Protein AF-A0A1J3F4A0-F1 (afdb_monomer_lite)

Foldseek 3Di:
DDPPPPPPPDDDPVLVVQQVVLVVVVQCCLQPPDPDNDDQPDDDPVQWDQDPVRRTDGHDRPPVVVVVPPPPDDDDDPDDDDDDD

Sequence (85 aa):
GRPGSLSCKQLTWPVRLKILRGIAKGLAYIHEFSPKRYVHGHINSSNILLGPNLEPKISGFGLGRIVDMSPSSSEIRSDRISPMA

Secondary structure (DSSP, 8-state):
--TT-----PPPHHHHHHHHHHHHHHHHIIIIISSS--------GGGEEE-TT--EEE--TTHHHHGGGS---------------

Structure (mmCIF, N/CA/C/O backbone):
data_AF-A0A1J3F4A0-F1
#
_entry.id   AF-A0A1J3F4A0-F1
#
loop_
_atom_site.group_PDB
_atom_site.id
_atom_site.type_symbol
_atom_site.label_atom_id
_atom_site.label_alt_id
_atom_site.label_comp_id
_atom_site.label_asym_id
_atom_site.label_entity_id
_atom_site.label_seq_id
_atom_site.pdbx_PDB_ins_code
_atom_site.Cartn_x
_atom_site.Cartn_y
_atom_site.Cartn_z
_atom_site.occupancy
_atom_site.B_iso_or_equiv
_atom_site.auth_seq_id
_atom_site.auth_comp_id
_atom_site.auth_asym_id
_atom_site.auth_atom_id
_atom_site.pdbx_PDB_model_num
ATOM 1 N N . GLY A 1 1 ? -36.541 5.072 10.196 1.00 41.50 1 GLY A N 1
ATOM 2 C CA . GLY A 1 1 ? -35.229 4.999 9.516 1.00 41.50 1 GLY A CA 1
ATOM 3 C C . GLY A 1 1 ? -35.198 3.764 8.637 1.00 41.50 1 GLY A C 1
ATOM 4 O O . GLY A 1 1 ? -35.767 2.762 9.044 1.00 41.50 1 GLY A O 1
ATOM 5 N N . ARG A 1 2 ? -34.621 3.835 7.430 1.00 46.56 2 ARG A N 1
ATOM 6 C CA . ARG A 1 2 ? -34.582 2.699 6.487 1.00 46.56 2 ARG A CA 1
ATOM 7 C C . ARG A 1 2 ? -33.573 1.623 6.936 1.00 46.56 2 ARG A C 1
ATOM 9 O O . ARG A 1 2 ? -32.459 1.995 7.312 1.00 46.56 2 ARG A O 1
ATOM 16 N N . PRO A 1 3 ? -33.914 0.324 6.862 1.00 45.06 3 PRO A N 1
ATOM 17 C CA . PRO A 1 3 ? -32.970 -0.760 7.105 1.00 45.06 3 PRO A CA 1
ATOM 18 C C . PRO A 1 3 ? -32.041 -0.881 5.889 1.00 45.06 3 PRO A C 1
ATOM 20 O O . PRO A 1 3 ? -32.506 -1.046 4.766 1.00 45.06 3 PRO A O 1
ATOM 23 N N . GLY A 1 4 ? -30.735 -0.715 6.103 1.00 55.03 4 GLY A N 1
ATOM 24 C CA . GLY A 1 4 ? -29.726 -0.729 5.033 1.00 55.03 4 GLY A CA 1
ATOM 25 C C . GLY A 1 4 ? -28.642 0.343 5.148 1.00 55.03 4 GLY A C 1
ATOM 26 O O . GLY A 1 4 ? -27.714 0.351 4.345 1.00 55.03 4 GLY A O 1
ATOM 27 N N . SER A 1 5 ? -28.709 1.233 6.144 1.00 54.56 5 SER A N 1
ATOM 28 C CA . SER A 1 5 ? -27.595 2.141 6.436 1.00 54.56 5 SER A CA 1
ATOM 29 C C . SER A 1 5 ? -26.427 1.343 7.020 1.00 54.56 5 SER A C 1
ATOM 31 O O . SER A 1 5 ? -26.329 1.151 8.232 1.00 54.56 5 SER A O 1
ATOM 33 N N . LEU A 1 6 ? -25.552 0.833 6.151 1.00 56.28 6 LEU A N 1
ATOM 34 C CA . LEU A 1 6 ? -24.219 0.407 6.551 1.00 56.28 6 LEU A CA 1
ATOM 35 C C . LEU A 1 6 ? -23.527 1.655 7.095 1.00 56.28 6 LEU A C 1
ATOM 37 O O . LEU A 1 6 ? -23.121 2.530 6.333 1.00 56.28 6 LEU A O 1
ATOM 41 N N . SER A 1 7 ? -23.447 1.778 8.419 1.00 59.34 7 SER A N 1
ATOM 42 C CA . SER A 1 7 ? -22.684 2.846 9.050 1.00 59.34 7 SER A CA 1
ATOM 43 C C . SER A 1 7 ? -21.242 2.729 8.558 1.00 59.34 7 SER A C 1
ATOM 45 O O . SER A 1 7 ? -20.505 1.838 8.992 1.00 59.34 7 SER A O 1
ATOM 47 N N . CYS A 1 8 ? -20.845 3.586 7.619 1.00 60.78 8 CYS A N 1
ATOM 48 C CA . CYS A 1 8 ? -19.471 3.672 7.157 1.00 60.78 8 CYS A CA 1
ATOM 49 C C . CYS A 1 8 ? -18.626 4.091 8.359 1.00 60.78 8 CYS A C 1
ATOM 51 O O . CYS A 1 8 ? -18.560 5.274 8.694 1.00 60.78 8 CYS A O 1
ATOM 53 N N . LYS A 1 9 ? -18.016 3.122 9.053 1.00 73.38 9 LYS A N 1
ATOM 54 C CA . LYS A 1 9 ? -17.054 3.403 10.116 1.00 73.38 9 LYS A CA 1
ATOM 55 C C . LYS A 1 9 ? -15.918 4.183 9.474 1.00 73.38 9 LYS A C 1
ATOM 57 O O . LYS A 1 9 ? -15.129 3.627 8.711 1.00 73.38 9 LYS A O 1
ATOM 62 N N . GLN A 1 10 ? -15.869 5.485 9.733 1.00 83.62 10 GLN A N 1
ATOM 63 C CA . GLN A 1 10 ? -14.784 6.303 9.229 1.00 83.62 10 GLN A CA 1
ATOM 64 C C . GLN A 1 10 ? -13.466 5.807 9.819 1.00 83.62 10 GLN A C 1
ATOM 66 O O . GLN A 1 10 ? -13.327 5.649 11.032 1.00 83.62 10 GLN A O 1
ATOM 71 N N . LEU A 1 11 ? -12.485 5.579 8.948 1.00 90.88 11 LEU A N 1
ATOM 72 C CA . LEU A 1 11 ? -11.131 5.262 9.376 1.00 90.88 11 LEU A CA 1
ATOM 73 C C . LEU A 1 11 ? -10.549 6.473 10.105 1.00 90.88 11 LEU A C 1
ATOM 75 O O . LEU A 1 11 ? -10.556 7.587 9.565 1.00 90.88 11 LEU A O 1
ATOM 79 N N . THR A 1 12 ? -10.015 6.246 11.303 1.00 94.38 12 THR A N 1
ATOM 80 C CA . THR A 1 12 ? -9.286 7.271 12.051 1.00 94.38 12 THR A CA 1
ATOM 81 C C . THR A 1 12 ? -8.021 7.676 11.292 1.00 94.38 12 THR A C 1
ATOM 83 O O . THR A 1 12 ? -7.473 6.905 10.498 1.00 94.38 12 THR A O 1
ATOM 86 N N . TRP A 1 13 ? -7.529 8.892 11.525 1.00 95.38 13 TRP A N 1
ATOM 87 C CA . TRP A 1 13 ? -6.323 9.383 10.855 1.00 95.38 13 TRP A CA 1
ATOM 88 C C . TRP A 1 13 ? -5.090 8.468 11.027 1.00 95.38 13 TRP A C 1
ATOM 90 O O . TRP A 1 13 ? -4.458 8.140 10.020 1.00 95.38 13 TRP A O 1
ATOM 100 N N . PRO A 1 14 ? -4.784 7.938 12.231 1.00 96.44 14 PRO A N 1
ATOM 101 C CA . PRO A 1 14 ? -3.670 7.002 12.401 1.00 96.44 14 PRO A CA 1
ATOM 102 C C . PRO A 1 14 ? -3.802 5.730 11.552 1.00 96.44 14 PRO A C 1
ATOM 104 O O . PRO A 1 14 ? -2.819 5.230 11.003 1.00 96.44 14 PRO A O 1
ATOM 107 N N . VAL A 1 15 ? -5.025 5.219 11.393 1.00 95.75 15 VAL A N 1
ATOM 108 C CA . VAL A 1 15 ? -5.303 4.047 10.554 1.00 95.75 15 VAL A CA 1
ATOM 109 C C . VAL A 1 15 ? -5.081 4.368 9.076 1.00 95.75 15 VAL A C 1
ATOM 111 O O . VAL A 1 15 ? -4.458 3.579 8.367 1.00 95.75 15 VAL A O 1
ATOM 114 N N . ARG A 1 16 ? -5.507 5.549 8.615 1.00 95.75 16 ARG A N 1
ATOM 115 C CA . ARG A 1 16 ? -5.244 6.012 7.241 1.00 95.75 16 ARG A CA 1
ATOM 116 C C . ARG A 1 16 ? -3.744 6.110 6.959 1.00 95.75 16 ARG A C 1
ATOM 118 O O . ARG A 1 16 ? -3.300 5.652 5.912 1.00 95.75 16 ARG A O 1
ATOM 125 N N . LEU A 1 17 ? -2.954 6.621 7.905 1.00 97.56 17 LEU A N 1
ATOM 126 C CA . LEU A 1 17 ? -1.492 6.669 7.783 1.00 97.56 17 LEU A CA 1
ATOM 127 C C . LEU A 1 17 ? -0.860 5.270 7.732 1.00 97.56 17 LEU A C 1
ATOM 129 O O . LEU A 1 17 ? 0.042 5.032 6.926 1.00 97.56 17 LEU A O 1
ATOM 133 N N . LYS A 1 18 ? -1.347 4.319 8.545 1.00 96.81 18 LYS A N 1
ATOM 134 C CA . LYS A 1 18 ? -0.914 2.910 8.483 1.00 96.81 18 LYS A CA 1
ATOM 135 C C . LYS A 1 18 ? -1.155 2.323 7.088 1.00 96.81 18 LYS A C 1
ATOM 137 O O . LYS A 1 18 ? -0.255 1.682 6.542 1.00 96.81 18 LYS A O 1
ATOM 142 N N . ILE A 1 19 ? -2.333 2.574 6.518 1.00 97.19 19 ILE A N 1
ATOM 143 C CA . ILE A 1 19 ? -2.718 2.134 5.172 1.00 97.19 19 ILE A CA 1
ATOM 144 C C . ILE A 1 19 ? -1.819 2.789 4.114 1.00 97.19 19 ILE A C 1
ATOM 146 O O . ILE A 1 19 ? -1.181 2.082 3.341 1.00 97.19 19 ILE A O 1
ATOM 150 N N . LEU A 1 20 ? -1.674 4.117 4.117 1.00 97.31 20 LEU A N 1
ATOM 151 C CA . LEU A 1 20 ? -0.827 4.838 3.155 1.00 97.31 20 LEU A CA 1
ATOM 152 C C . LEU A 1 20 ? 0.620 4.336 3.165 1.00 97.31 20 LEU A C 1
ATOM 154 O O . LEU A 1 20 ? 1.200 4.078 2.111 1.00 97.31 20 LEU A O 1
ATOM 158 N N . ARG A 1 21 ? 1.187 4.114 4.355 1.00 98.12 21 ARG A N 1
ATOM 159 C CA . ARG A 1 21 ? 2.540 3.569 4.496 1.00 98.12 21 ARG A CA 1
ATOM 160 C C . ARG A 1 21 ? 2.661 2.162 3.913 1.00 98.12 21 ARG A C 1
ATOM 162 O O . ARG A 1 21 ? 3.681 1.840 3.313 1.00 98.12 21 ARG A O 1
ATOM 169 N N . GLY A 1 22 ? 1.652 1.313 4.101 1.00 97.69 22 GLY A N 1
ATOM 170 C CA . GLY A 1 22 ? 1.643 -0.026 3.511 1.00 97.69 22 GLY A CA 1
ATOM 171 C C . GLY A 1 22 ? 1.540 0.008 1.983 1.00 97.69 22 GLY A C 1
ATOM 172 O O . GLY A 1 22 ? 2.268 -0.725 1.321 1.00 97.69 22 GLY A O 1
ATOM 173 N N . ILE A 1 23 ? 0.726 0.912 1.423 1.00 97.12 23 ILE A N 1
ATOM 174 C CA . ILE A 1 23 ? 0.634 1.125 -0.032 1.00 97.12 23 ILE A CA 1
ATOM 175 C C . ILE A 1 23 ? 1.988 1.576 -0.593 1.00 97.12 23 ILE A C 1
ATOM 177 O O . ILE A 1 23 ? 2.471 0.985 -1.553 1.00 97.12 23 ILE A O 1
ATOM 181 N N . ALA A 1 24 ? 2.637 2.565 0.030 1.00 97.12 24 ALA A N 1
ATOM 182 C CA . ALA A 1 24 ? 3.946 3.053 -0.408 1.00 97.12 24 ALA A CA 1
ATOM 183 C C . ALA A 1 24 ? 5.009 1.940 -0.412 1.00 97.12 24 ALA A C 1
ATOM 185 O O . ALA A 1 24 ? 5.758 1.805 -1.375 1.00 97.12 24 ALA A O 1
ATOM 186 N N . LYS A 1 25 ? 5.025 1.089 0.625 1.00 97.38 25 LYS A N 1
ATOM 187 C CA . LYS A 1 25 ? 5.905 -0.091 0.681 1.00 97.38 25 LYS A CA 1
ATOM 188 C C . LYS A 1 25 ? 5.610 -1.089 -0.437 1.00 97.38 25 LYS A C 1
ATOM 190 O O . LYS A 1 25 ? 6.539 -1.594 -1.057 1.00 97.38 25 LYS A O 1
ATOM 195 N N . GLY A 1 26 ? 4.333 -1.364 -0.697 1.00 95.31 26 GLY A N 1
ATOM 196 C CA . GLY A 1 26 ? 3.925 -2.240 -1.792 1.00 95.31 26 GLY A CA 1
ATOM 197 C C . GLY A 1 26 ? 4.363 -1.698 -3.154 1.00 95.31 26 GLY A C 1
ATOM 198 O O . GLY A 1 26 ? 4.909 -2.446 -3.956 1.00 95.31 26 GLY A O 1
ATOM 199 N N . LEU A 1 27 ? 4.197 -0.395 -3.395 1.00 94.31 27 LEU A N 1
ATOM 200 C CA . LEU A 1 27 ? 4.634 0.258 -4.633 1.00 94.31 27 LEU A CA 1
ATOM 201 C C . LEU A 1 27 ? 6.151 0.216 -4.811 1.00 94.31 27 LEU A C 1
ATOM 203 O O . LEU A 1 27 ? 6.619 -0.179 -5.877 1.00 94.31 27 LEU A O 1
ATOM 207 N N . ALA A 1 28 ? 6.910 0.547 -3.765 1.00 95.75 28 ALA A N 1
ATOM 208 C CA . ALA A 1 28 ? 8.366 0.434 -3.787 1.00 95.75 28 ALA A CA 1
ATOM 209 C C . ALA A 1 28 ? 8.799 -1.004 -4.108 1.00 95.75 28 ALA A C 1
ATOM 211 O O . ALA A 1 28 ? 9.655 -1.220 -4.963 1.00 95.75 28 ALA A O 1
ATOM 212 N N . TYR A 1 29 ? 8.148 -2.001 -3.495 1.00 95.44 29 TYR A N 1
ATOM 213 C CA . TYR A 1 29 ? 8.412 -3.404 -3.800 1.00 95.44 29 TYR A CA 1
ATOM 214 C C . TYR A 1 29 ? 8.212 -3.718 -5.283 1.00 95.44 29 TYR A C 1
ATOM 216 O O . TYR A 1 29 ? 9.092 -4.283 -5.921 1.00 95.44 29 TYR A O 1
ATOM 224 N N . ILE A 1 30 ? 7.081 -3.315 -5.857 1.00 92.25 30 ILE A N 1
ATOM 225 C CA . ILE A 1 30 ? 6.754 -3.594 -7.259 1.00 92.25 30 ILE A CA 1
ATOM 226 C C . ILE A 1 30 ? 7.761 -2.926 -8.212 1.00 92.25 30 ILE A C 1
ATOM 228 O O . ILE A 1 30 ? 8.171 -3.548 -9.194 1.00 92.25 30 ILE A O 1
ATOM 232 N N . HIS A 1 31 ? 8.185 -1.696 -7.917 1.00 90.50 31 HIS A N 1
ATOM 233 C CA . HIS A 1 31 ? 9.081 -0.927 -8.783 1.00 90.50 31 HIS A CA 1
ATOM 234 C C . HIS A 1 31 ? 10.548 -1.367 -8.688 1.00 90.50 31 HIS A C 1
ATOM 236 O O . HIS A 1 31 ? 11.232 -1.437 -9.709 1.00 90.50 31 HIS A O 1
ATOM 242 N N . GLU A 1 32 ? 11.035 -1.663 -7.482 1.00 92.12 32 GLU A N 1
ATOM 243 C CA . GLU A 1 32 ? 12.476 -1.774 -7.220 1.00 92.12 32 GLU A CA 1
ATOM 244 C C . GLU A 1 32 ? 12.910 -3.162 -6.745 1.00 92.12 32 GLU A C 1
ATOM 246 O O . GLU A 1 32 ? 13.991 -3.616 -7.117 1.00 92.12 32 GLU A O 1
ATOM 251 N N . PHE A 1 33 ? 12.076 -3.852 -5.960 1.00 91.19 33 PHE A N 1
ATOM 252 C CA . PHE A 1 33 ? 12.479 -5.067 -5.235 1.00 91.19 33 PHE A CA 1
ATOM 253 C C . PHE A 1 33 ? 11.853 -6.363 -5.762 1.00 91.19 33 PHE A C 1
ATOM 255 O O . PHE A 1 33 ? 12.256 -7.454 -5.359 1.00 91.19 33 PHE A O 1
ATOM 262 N N . SER A 1 34 ? 10.853 -6.277 -6.637 1.00 88.56 34 SER A N 1
ATOM 263 C CA . SER A 1 34 ? 10.205 -7.454 -7.206 1.00 88.56 34 SER A CA 1
ATOM 264 C C . SER A 1 34 ? 11.099 -8.112 -8.273 1.00 88.56 34 SER A C 1
ATOM 266 O O . SER A 1 34 ? 11.845 -7.413 -8.963 1.00 88.56 34 SER A O 1
ATOM 268 N N . PRO A 1 35 ? 11.027 -9.448 -8.469 1.00 88.25 35 PRO A N 1
ATOM 269 C CA . PRO A 1 35 ? 11.882 -10.159 -9.434 1.00 88.25 35 PRO A CA 1
ATOM 270 C C . PRO A 1 35 ? 11.775 -9.646 -10.876 1.00 88.25 35 PRO A C 1
ATOM 272 O O . PRO A 1 35 ? 12.677 -9.836 -11.687 1.00 88.25 35 PRO A O 1
ATOM 275 N N . LYS A 1 36 ? 10.650 -9.009 -11.207 1.00 84.88 36 LYS A N 1
ATOM 276 C CA . LYS A 1 36 ? 10.408 -8.322 -12.472 1.00 84.88 36 LYS A CA 1
ATOM 277 C C . LYS A 1 36 ? 9.883 -6.939 -12.135 1.00 84.88 36 LYS A C 1
ATOM 279 O O . LYS A 1 36 ? 8.800 -6.847 -11.580 1.00 84.88 36 LYS A O 1
ATOM 284 N N . ARG A 1 37 ? 10.608 -5.881 -12.498 1.00 84.62 37 ARG A N 1
ATOM 285 C CA . ARG A 1 37 ? 10.144 -4.505 -12.277 1.00 84.62 37 ARG A CA 1
ATOM 286 C C . ARG A 1 37 ? 8.847 -4.277 -13.047 1.00 84.62 37 ARG A C 1
ATOM 288 O O . ARG A 1 37 ? 8.832 -4.361 -14.276 1.00 84.62 37 ARG A O 1
ATOM 295 N N . TYR A 1 38 ? 7.766 -4.004 -12.328 1.00 83.06 38 TYR A N 1
ATOM 296 C CA . TYR A 1 38 ? 6.470 -3.706 -12.927 1.00 83.06 38 TYR A CA 1
ATOM 297 C C . TYR A 1 38 ? 6.103 -2.249 -12.685 1.00 83.06 38 TYR A C 1
ATOM 299 O O . TYR A 1 38 ? 6.437 -1.672 -11.657 1.00 83.06 38 TYR A O 1
ATOM 307 N N . VAL A 1 39 ? 5.351 -1.674 -13.616 1.00 86.12 39 VAL A N 1
ATOM 308 C CA . VAL A 1 39 ? 4.631 -0.416 -13.409 1.00 86.12 39 VAL A CA 1
ATOM 309 C C . VAL A 1 39 ? 3.162 -0.779 -13.242 1.00 86.12 39 VAL A C 1
ATOM 311 O O . VAL A 1 39 ? 2.595 -1.443 -14.109 1.00 86.12 39 VAL A O 1
ATOM 314 N N . HIS A 1 40 ? 2.542 -0.386 -12.127 1.00 89.00 40 HIS A N 1
ATOM 315 C CA . HIS A 1 40 ? 1.139 -0.734 -11.878 1.00 89.00 40 HIS A CA 1
ATOM 316 C C . HIS A 1 40 ? 0.174 0.002 -12.822 1.00 89.00 40 HIS A C 1
ATOM 318 O O . HIS A 1 40 ? -0.824 -0.571 -13.250 1.00 89.00 40 HIS A O 1
ATOM 324 N N . GLY A 1 41 ? 0.428 1.284 -13.108 1.00 86.81 41 GLY A N 1
ATOM 325 C CA . GLY A 1 41 ? -0.314 2.085 -14.097 1.00 86.81 41 GLY A CA 1
ATOM 326 C C . GLY A 1 41 ? -1.763 2.459 -13.747 1.00 86.81 41 GLY A C 1
ATOM 327 O O . GLY A 1 41 ? -2.388 3.194 -14.498 1.00 86.81 41 GLY A O 1
ATOM 328 N N . HIS A 1 42 ? -2.312 1.984 -12.624 1.00 86.12 42 HIS A N 1
ATOM 329 C CA . HIS A 1 42 ? -3.726 2.193 -12.282 1.00 86.12 42 HIS A CA 1
ATOM 330 C C . HIS A 1 42 ? -3.976 2.127 -10.768 1.00 86.12 42 HIS A C 1
ATOM 332 O O . HIS A 1 42 ? -4.704 1.269 -10.263 1.00 86.12 42 HIS A O 1
ATOM 338 N N . ILE A 1 43 ? -3.310 3.007 -10.020 1.00 90.62 43 ILE A N 1
ATOM 339 C CA . ILE A 1 43 ? -3.464 3.094 -8.564 1.00 90.62 43 ILE A CA 1
ATOM 340 C 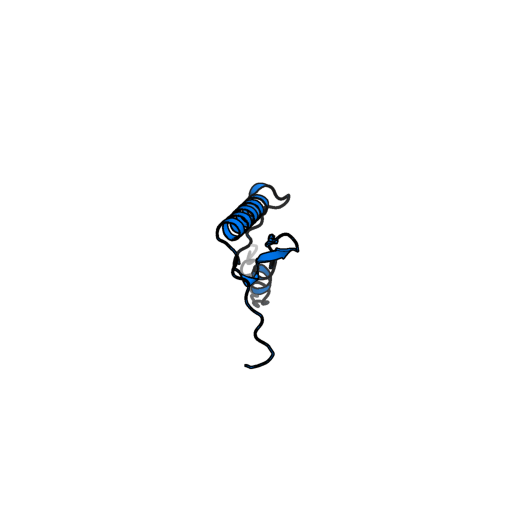C . ILE A 1 43 ? -4.644 4.006 -8.230 1.00 90.62 43 ILE A C 1
ATOM 342 O O . ILE A 1 43 ? -4.607 5.204 -8.489 1.00 90.62 43 ILE A O 1
ATOM 346 N N . ASN A 1 44 ? -5.686 3.427 -7.636 1.00 91.44 44 ASN A N 1
ATOM 347 C CA . ASN A 1 44 ? -6.855 4.132 -7.113 1.00 91.44 44 ASN A CA 1
ATOM 348 C C . ASN A 1 44 ? -7.427 3.376 -5.900 1.00 91.44 44 ASN A C 1
ATOM 350 O O . ASN A 1 44 ? -6.987 2.268 -5.592 1.00 91.44 44 ASN A O 1
ATOM 354 N N . SER A 1 45 ? -8.404 3.964 -5.207 1.00 91.94 45 SER A N 1
ATOM 355 C CA . SER A 1 45 ? -8.992 3.382 -3.992 1.00 91.94 45 SER A CA 1
ATOM 356 C C . SER A 1 45 ? -9.685 2.036 -4.220 1.00 91.94 45 SER A C 1
ATOM 358 O O . SER A 1 45 ? -9.610 1.179 -3.346 1.00 91.94 45 SER A O 1
ATOM 360 N N . SER A 1 46 ? -10.308 1.817 -5.381 1.00 91.94 46 SER A N 1
ATOM 361 C CA . SER A 1 46 ? -10.949 0.541 -5.739 1.00 91.94 46 SER A CA 1
ATOM 362 C C . SER A 1 46 ? -9.943 -0.602 -5.896 1.00 91.94 46 SER A C 1
ATOM 364 O O . SER A 1 46 ? -10.290 -1.75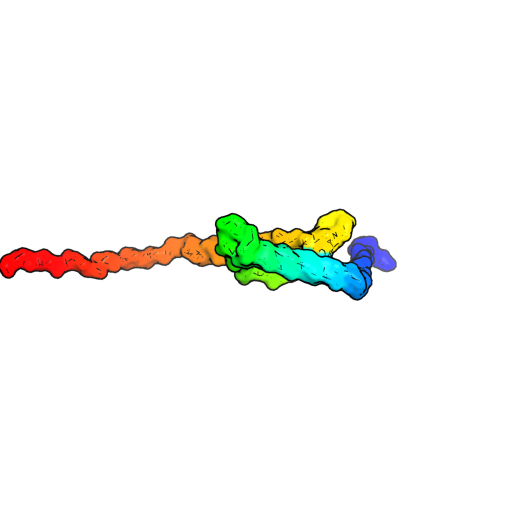9 -5.681 1.00 91.94 46 SER A O 1
ATOM 366 N N . ASN A 1 47 ? -8.693 -0.270 -6.222 1.00 94.38 47 ASN A N 1
ATOM 367 C CA . ASN A 1 47 ? -7.596 -1.216 -6.391 1.00 94.38 47 ASN A CA 1
ATOM 368 C C . ASN A 1 47 ? -6.782 -1.447 -5.104 1.00 94.38 47 ASN A C 1
ATOM 370 O O . ASN A 1 47 ? -5.827 -2.229 -5.116 1.00 94.38 47 ASN A O 1
ATOM 374 N N . ILE A 1 48 ? -7.153 -0.820 -3.983 1.00 95.50 48 ILE A N 1
ATOM 375 C CA . ILE A 1 48 ? -6.555 -1.082 -2.671 1.00 95.50 48 IL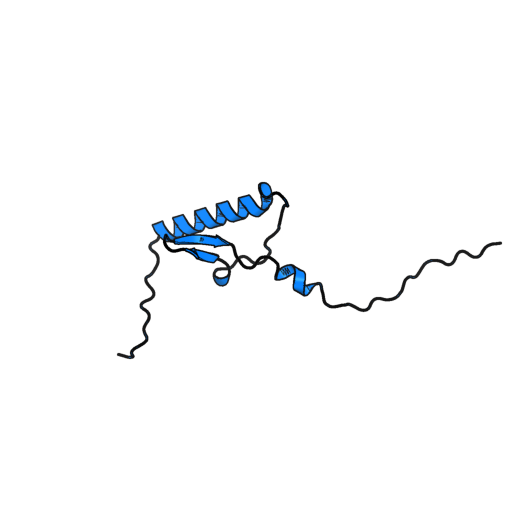E A CA 1
ATOM 376 C C . ILE A 1 48 ? -7.528 -1.904 -1.830 1.00 95.50 48 ILE A C 1
ATOM 378 O O . ILE A 1 48 ? -8.519 -1.394 -1.312 1.00 95.50 48 ILE A O 1
ATOM 382 N N . LEU A 1 49 ? -7.206 -3.180 -1.644 1.00 95.62 49 LEU A N 1
ATOM 383 C CA . LEU A 1 49 ? -7.974 -4.069 -0.782 1.00 95.62 49 LEU A CA 1
ATOM 384 C C . LEU A 1 49 ? -7.482 -3.934 0.660 1.00 95.62 49 LEU A C 1
ATOM 386 O O . LEU A 1 49 ? -6.278 -3.845 0.905 1.00 95.62 49 LEU A O 1
ATOM 390 N N . LEU A 1 50 ? -8.406 -3.944 1.619 1.00 95.06 50 LEU A N 1
AT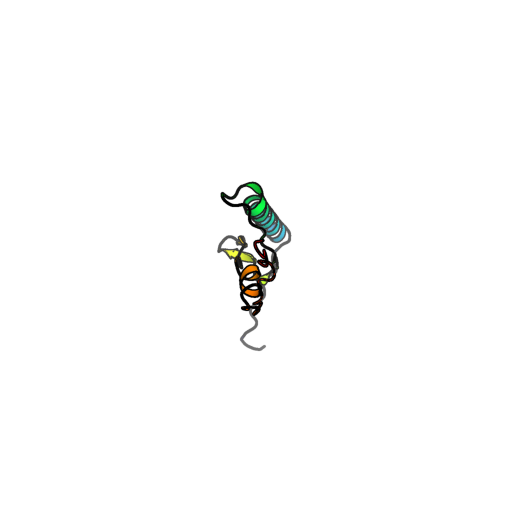OM 391 C CA . LEU A 1 50 ? -8.082 -3.960 3.044 1.00 95.06 50 LEU A CA 1
ATOM 392 C C . LEU A 1 50 ? -8.376 -5.345 3.611 1.00 95.06 50 LEU A C 1
ATOM 394 O O . LEU A 1 50 ? -9.499 -5.837 3.508 1.00 95.06 50 LEU A O 1
ATOM 398 N N . GLY A 1 51 ? -7.359 -5.973 4.196 1.00 93.06 51 GLY A N 1
ATOM 399 C CA . GLY A 1 51 ? -7.532 -7.225 4.923 1.00 93.06 51 GLY A CA 1
ATOM 400 C C . GLY A 1 51 ? -8.106 -7.029 6.337 1.00 93.06 51 GLY A C 1
ATOM 401 O O . GLY A 1 51 ? -8.359 -5.893 6.755 1.00 93.06 51 GLY A O 1
ATOM 402 N N . PRO A 1 52 ? -8.302 -8.124 7.096 1.00 90.19 52 PRO A N 1
ATOM 403 C CA . PRO A 1 52 ? -8.943 -8.096 8.414 1.00 90.19 52 PRO A CA 1
ATOM 404 C C . PRO A 1 52 ? -8.283 -7.164 9.444 1.00 90.19 52 PRO A C 1
ATOM 406 O O . PRO A 1 52 ? -8.977 -6.630 10.304 1.00 90.19 52 PRO A O 1
ATOM 409 N N . ASN A 1 53 ? -6.972 -6.908 9.345 1.00 91.31 53 ASN A N 1
ATOM 410 C CA . ASN A 1 53 ? -6.235 -6.014 10.250 1.00 91.31 53 ASN A CA 1
ATOM 411 C C . ASN A 1 53 ? -5.953 -4.637 9.629 1.00 91.31 53 ASN A C 1
ATOM 413 O O . ASN A 1 53 ? -5.040 -3.912 10.066 1.00 91.31 53 ASN A O 1
ATOM 417 N N . LEU A 1 54 ? -6.733 -4.270 8.606 1.00 92.75 54 LEU A N 1
ATOM 418 C CA . LEU A 1 54 ? -6.558 -3.064 7.801 1.00 92.75 54 LEU A CA 1
ATOM 419 C C . LEU A 1 54 ? -5.165 -3.002 7.159 1.00 92.75 54 LEU A C 1
ATOM 421 O O . LEU A 1 54 ? -4.584 -1.925 6.996 1.00 92.75 54 LEU A O 1
ATOM 425 N N . GLU A 1 55 ? -4.599 -4.165 6.828 1.00 95.44 55 GLU A N 1
ATOM 426 C CA . GLU A 1 55 ? -3.420 -4.255 5.982 1.00 95.44 55 GLU A CA 1
ATOM 427 C C . GLU A 1 55 ? -3.801 -3.970 4.520 1.00 95.44 55 GLU A C 1
ATOM 429 O O . GLU A 1 55 ? -4.703 -4.621 3.983 1.00 95.44 55 GLU A O 1
ATOM 434 N N . PRO A 1 56 ? -3.150 -2.993 3.863 1.00 97.06 56 PRO A N 1
ATOM 435 C CA . PRO A 1 56 ? -3.415 -2.703 2.463 1.00 97.06 56 PRO A CA 1
ATOM 436 C C . PRO A 1 56 ? -2.775 -3.756 1.560 1.00 97.06 56 PRO A C 1
ATOM 438 O O . PRO A 1 56 ? -1.615 -4.130 1.743 1.00 97.06 56 PRO A O 1
ATOM 441 N N . LYS A 1 57 ? -3.515 -4.178 0.537 1.00 95.56 57 LYS A N 1
ATOM 442 C CA . LYS A 1 57 ? -3.038 -5.032 -0.550 1.00 95.56 57 LYS A CA 1
ATOM 443 C C . LYS A 1 57 ? -3.327 -4.346 -1.877 1.00 95.56 57 LYS A C 1
ATOM 445 O O . LYS A 1 57 ? -4.464 -3.974 -2.157 1.00 95.56 57 LYS A O 1
ATOM 450 N N . ILE A 1 58 ? -2.283 -4.167 -2.676 1.00 94.50 58 ILE A N 1
ATOM 451 C CA . ILE A 1 58 ? -2.393 -3.596 -4.018 1.00 94.50 58 ILE A CA 1
ATOM 452 C C . ILE A 1 58 ? -2.961 -4.679 -4.944 1.00 94.50 58 ILE A C 1
ATOM 454 O O . ILE A 1 58 ? -2.514 -5.824 -4.898 1.00 94.50 58 ILE A O 1
ATOM 458 N N . SER A 1 59 ? -3.964 -4.332 -5.747 1.00 92.81 59 SER A N 1
ATOM 459 C CA . SER A 1 59 ? -4.670 -5.231 -6.667 1.00 92.81 59 SER A CA 1
ATOM 460 C C . SER A 1 59 ? -4.937 -4.540 -8.009 1.00 92.81 59 SER A C 1
ATOM 462 O O . SER A 1 59 ? -4.677 -3.352 -8.154 1.00 92.81 59 SER A O 1
ATOM 464 N N . GLY A 1 60 ? -5.459 -5.267 -9.001 1.00 86.25 60 GLY A N 1
ATOM 465 C CA . GLY A 1 60 ? -5.730 -4.689 -10.325 1.00 86.25 60 GLY A CA 1
ATOM 466 C C . GLY A 1 60 ? -4.510 -4.647 -11.251 1.00 86.25 60 GLY A C 1
ATOM 467 O O . GLY A 1 60 ? -4.465 -3.852 -12.190 1.00 86.25 60 GLY A O 1
ATOM 468 N N . PHE A 1 61 ? -3.522 -5.516 -11.015 1.00 77.31 61 PHE A N 1
ATOM 469 C CA 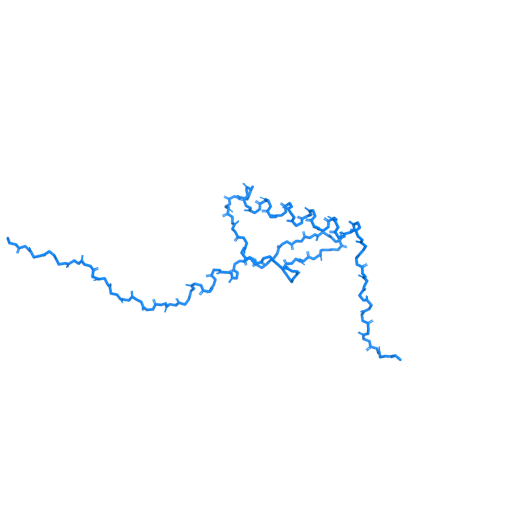. PHE A 1 61 ? -2.439 -5.761 -11.967 1.00 77.31 61 PHE A CA 1
ATOM 470 C C . PHE A 1 61 ? -2.988 -6.365 -13.268 1.00 77.31 61 PHE A C 1
ATOM 472 O O . PHE A 1 61 ? -3.900 -7.186 -13.243 1.00 77.31 61 PHE A O 1
ATOM 479 N N . GLY A 1 62 ? -2.398 -5.997 -14.407 1.00 64.19 62 GLY A N 1
ATOM 480 C CA . GLY A 1 62 ? -2.679 -6.637 -15.698 1.00 64.19 62 GLY A CA 1
ATOM 481 C C . GLY A 1 62 ? -3.821 -6.029 -16.517 1.00 64.19 62 GLY A C 1
ATOM 482 O O . GLY A 1 62 ? -3.874 -6.294 -17.711 1.00 64.19 62 GLY A O 1
ATOM 483 N N . LEU A 1 63 ? -4.658 -5.149 -15.957 1.00 59.88 63 LEU A N 1
ATOM 484 C CA . LEU A 1 63 ? -5.733 -4.496 -16.725 1.00 59.88 63 LEU A CA 1
ATOM 485 C C . LEU A 1 63 ? -5.217 -3.469 -17.748 1.00 59.88 63 LEU A C 1
ATOM 487 O O . LEU A 1 63 ? -5.840 -3.277 -18.784 1.00 59.88 63 LEU A O 1
ATOM 491 N N . GLY A 1 64 ? -4.054 -2.856 -17.507 1.00 57.47 64 GLY A N 1
ATOM 492 C CA . GLY A 1 64 ? -3.467 -1.883 -18.438 1.00 57.47 64 GLY A CA 1
ATOM 493 C C . GLY A 1 64 ? -2.894 -2.495 -19.722 1.00 57.47 64 GLY A C 1
ATOM 494 O O . GLY A 1 64 ? -2.849 -1.818 -20.736 1.00 57.47 64 GLY A O 1
ATOM 495 N N . ARG A 1 65 ? -2.489 -3.776 -19.706 1.00 54.38 65 ARG A N 1
ATOM 496 C CA . ARG A 1 65 ? -1.906 -4.453 -20.886 1.00 54.38 65 ARG A CA 1
ATOM 497 C C . ARG A 1 65 ? -2.944 -5.092 -21.806 1.00 54.38 65 ARG A C 1
ATOM 499 O O . ARG A 1 65 ? -2.622 -5.422 -22.938 1.00 54.38 65 ARG A O 1
ATOM 506 N N . ILE A 1 66 ? -4.167 -5.301 -21.319 1.00 55.66 66 ILE A N 1
ATOM 507 C CA . ILE A 1 66 ? -5.246 -5.913 -22.110 1.00 55.66 66 ILE A CA 1
ATOM 508 C C . ILE A 1 66 ? -5.787 -4.912 -23.144 1.00 55.66 66 ILE A C 1
ATOM 510 O O . ILE A 1 66 ? -6.261 -5.323 -24.198 1.00 55.66 66 ILE A O 1
ATOM 514 N N . VAL A 1 67 ? -5.652 -3.606 -22.888 1.00 51.88 67 VAL A N 1
ATOM 515 C CA . VAL A 1 67 ? -6.096 -2.547 -23.810 1.00 51.88 67 VAL A CA 1
ATOM 516 C C . VAL A 1 67 ? -5.261 -2.514 -25.102 1.00 51.88 67 VAL A C 1
ATOM 518 O O . VAL A 1 67 ? -5.793 -2.167 -26.149 1.00 51.88 67 VAL A O 1
ATOM 521 N N . ASP A 1 68 ? -4.009 -2.983 -25.066 1.00 52.44 68 ASP A N 1
ATOM 522 C CA . ASP A 1 68 ? -3.128 -3.053 -26.245 1.00 52.44 68 ASP A CA 1
ATOM 523 C C . ASP A 1 68 ? -3.325 -4.327 -27.092 1.00 52.44 68 ASP A C 1
ATOM 525 O O . ASP A 1 68 ? -2.676 -4.491 -28.122 1.00 52.44 68 ASP A O 1
ATOM 529 N N . MET A 1 69 ? -4.214 -5.248 -26.691 1.00 47.19 69 MET A N 1
ATOM 530 C CA . MET A 1 69 ? -4.532 -6.462 -27.461 1.00 47.19 69 MET A CA 1
ATOM 531 C C . MET A 1 69 ? -5.754 -6.305 -28.375 1.00 47.19 69 MET A C 1
ATOM 533 O O . MET A 1 69 ? -6.388 -7.299 -28.737 1.00 47.19 69 MET A O 1
ATOM 537 N N . SER A 1 70 ? -6.092 -5.088 -28.809 1.00 45.38 70 SER A N 1
ATOM 538 C CA . SER A 1 70 ? -6.850 -4.986 -30.056 1.00 45.38 70 SER A CA 1
ATOM 539 C C . SER A 1 70 ? -5.932 -5.471 -31.184 1.00 45.38 70 SER A C 1
ATOM 541 O O . SER A 1 70 ? -4.838 -4.917 -31.316 1.00 45.38 70 SER A O 1
ATOM 543 N N . PRO A 1 71 ? -6.311 -6.470 -31.999 1.00 52.34 71 PRO A N 1
ATOM 544 C CA . PRO A 1 71 ? -5.564 -6.780 -33.204 1.00 52.34 71 PRO A CA 1
ATOM 545 C C . PRO A 1 71 ? -5.751 -5.599 -34.158 1.00 52.34 71 PRO A C 1
ATOM 547 O O . PRO A 1 71 ? -6.704 -5.553 -34.932 1.00 52.34 71 PRO A O 1
ATOM 550 N N . SER A 1 72 ? -4.876 -4.597 -34.075 1.00 50.34 72 SER A N 1
ATOM 551 C CA . SER A 1 72 ? -4.720 -3.656 -35.167 1.00 50.34 72 SER A CA 1
ATOM 552 C C . SER A 1 72 ? -4.164 -4.464 -36.333 1.00 50.34 72 SER A C 1
ATOM 554 O O . SER A 1 72 ? -2.998 -4.856 -36.358 1.00 50.34 72 SER A O 1
ATOM 556 N N . SER A 1 73 ? -5.040 -4.779 -37.284 1.00 56.41 73 SER A N 1
ATOM 557 C CA . SER A 1 73 ? -4.636 -5.199 -38.616 1.00 56.41 73 SER A CA 1
ATOM 558 C C . SER A 1 73 ? -3.675 -4.154 -39.170 1.00 56.41 73 SER A C 1
ATOM 560 O O . SER A 1 73 ? -4.088 -3.085 -39.609 1.00 56.41 73 SER A O 1
ATOM 562 N N . SER A 1 74 ? -2.386 -4.461 -39.141 1.00 50.31 74 SER A N 1
ATOM 563 C CA . SER A 1 74 ? -1.398 -3.812 -39.987 1.00 50.31 74 SER A CA 1
ATOM 564 C C . SER A 1 74 ? -0.505 -4.889 -40.598 1.00 50.31 74 SER A C 1
ATOM 566 O O . SER A 1 74 ? 0.642 -5.087 -40.201 1.00 50.31 74 SER A O 1
ATOM 568 N N . GLU A 1 75 ? -1.054 -5.594 -41.591 1.00 55.28 75 GLU A N 1
ATOM 569 C CA . GLU A 1 75 ? -0.322 -5.755 -42.854 1.00 55.28 75 GLU A CA 1
ATOM 570 C C . GLU A 1 75 ? 0.050 -4.326 -43.305 1.00 55.28 75 GLU A C 1
ATOM 572 O O . GLU A 1 75 ? -0.766 -3.418 -43.194 1.00 55.28 75 GLU A O 1
ATOM 577 N N . ILE A 1 76 ? 1.294 -3.987 -43.643 1.00 49.28 76 ILE A N 1
ATOM 578 C CA . ILE A 1 76 ? 2.050 -4.435 -44.812 1.00 49.28 76 ILE A CA 1
ATOM 579 C C . ILE A 1 76 ? 3.552 -4.394 -44.466 1.00 49.28 76 ILE A C 1
ATOM 581 O O . ILE A 1 76 ? 4.067 -3.371 -44.019 1.00 49.28 76 ILE A O 1
ATOM 585 N N . ARG A 1 77 ? 4.285 -5.488 -44.721 1.00 54.38 77 ARG A N 1
ATOM 586 C CA . ARG A 1 77 ? 5.755 -5.451 -44.831 1.00 54.38 77 ARG A CA 1
ATOM 587 C C . ARG A 1 77 ? 6.125 -4.897 -46.209 1.00 54.38 77 ARG A C 1
ATOM 589 O O . ARG A 1 77 ? 6.224 -5.656 -47.166 1.00 54.38 77 ARG A O 1
ATOM 596 N N . SER A 1 78 ? 6.337 -3.592 -46.288 1.00 56.22 78 SER A N 1
ATOM 597 C CA . SER A 1 78 ? 7.248 -2.974 -47.256 1.00 56.22 78 SER A CA 1
ATOM 598 C C . SER A 1 78 ? 8.570 -2.881 -46.483 1.00 56.22 78 SER A C 1
ATOM 600 O O . SER A 1 78 ? 8.576 -2.333 -45.392 1.00 56.22 78 SER A O 1
ATOM 602 N N . ASP A 1 79 ? 9.647 -3.616 -46.765 1.00 54.53 79 ASP A N 1
ATOM 603 C CA . ASP A 1 79 ? 10.529 -3.389 -47.906 1.00 54.53 79 ASP A CA 1
ATOM 604 C C . ASP A 1 79 ? 11.472 -4.595 -48.115 1.00 54.53 79 ASP A C 1
ATOM 606 O O . ASP A 1 79 ? 12.537 -4.706 -47.505 1.00 54.53 79 ASP A O 1
ATOM 610 N N . ARG A 1 80 ? 11.122 -5.510 -49.021 1.00 56.75 80 ARG A N 1
ATOM 611 C CA . ARG A 1 80 ? 12.126 -6.344 -49.704 1.00 56.75 80 ARG A CA 1
ATOM 612 C C . ARG A 1 80 ? 11.886 -6.280 -51.200 1.00 56.75 80 ARG A C 1
ATOM 614 O O . ARG A 1 80 ? 11.298 -7.185 -51.779 1.00 56.75 80 ARG A O 1
ATOM 621 N N . ILE A 1 81 ? 12.369 -5.211 -51.819 1.00 54.44 81 ILE A N 1
ATOM 622 C CA . ILE A 1 81 ? 12.680 -5.222 -53.245 1.00 54.44 81 ILE A CA 1
ATOM 623 C C . ILE A 1 81 ? 14.187 -5.004 -53.356 1.00 54.44 81 ILE A C 1
ATOM 625 O O . ILE A 1 81 ? 14.674 -3.880 -53.339 1.00 54.44 81 ILE A O 1
ATOM 629 N N . SER A 1 82 ? 14.928 -6.106 -53.439 1.00 51.47 82 SER A N 1
ATOM 630 C CA . SER A 1 82 ? 16.215 -6.121 -54.129 1.00 51.47 82 SER A CA 1
ATOM 631 C C . SER A 1 82 ? 15.952 -6.724 -55.506 1.00 51.47 82 SER A C 1
ATOM 633 O O . SER A 1 82 ? 15.618 -7.908 -55.565 1.00 51.47 82 SER A O 1
ATOM 635 N N . PRO A 1 83 ? 16.083 -5.978 -56.612 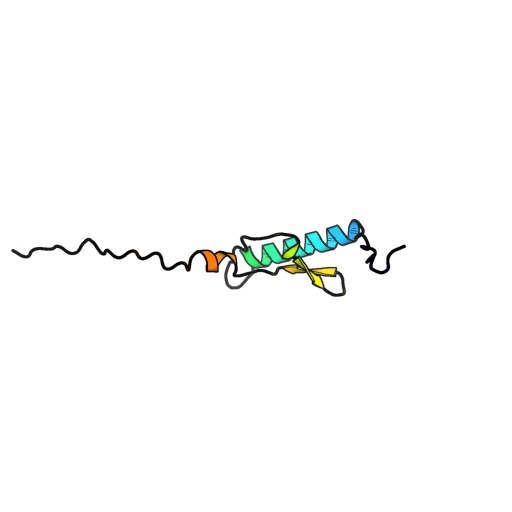1.00 56.91 83 PRO A N 1
ATOM 636 C CA . PRO A 1 83 ? 16.292 -6.600 -57.903 1.00 56.91 83 PRO A CA 1
ATOM 637 C C . PRO A 1 83 ? 17.784 -6.919 -58.039 1.00 56.91 83 PRO A C 1
ATOM 639 O O . PRO A 1 83 ? 18.637 -6.043 -57.914 1.00 56.91 83 PRO A O 1
ATOM 642 N N . MET A 1 84 ? 18.085 -8.197 -58.259 1.00 42.69 84 MET A N 1
ATOM 643 C CA . MET A 1 84 ? 19.364 -8.638 -58.806 1.00 42.69 84 MET A CA 1
ATOM 644 C C . MET A 1 84 ? 19.475 -8.175 -60.263 1.00 42.69 84 MET A C 1
ATOM 646 O O . MET A 1 84 ? 18.605 -8.526 -61.059 1.00 42.69 84 MET A O 1
ATOM 650 N N . ALA A 1 85 ? 20.544 -7.449 -60.588 1.00 45.16 85 ALA A N 1
ATOM 651 C CA . ALA A 1 85 ? 21.372 -7.581 -61.794 1.00 45.16 85 ALA A CA 1
ATOM 652 C C . ALA A 1 85 ? 22.541 -6.593 -61.692 1.00 45.16 85 ALA A C 1
ATOM 654 O O . ALA A 1 85 ? 22.265 -5.390 -61.485 1.00 45.16 85 ALA A O 1
#

Organism: Noccaea caerulescens (NCBI:txid107243)

Radius of gyration: 23.31 Å; chains: 1; bounding box: 57×20×74 Å

InterPro domains:
  IPR000719 Protein kinase domain [PS50011] (1-85)
  IPR001245 Serine-threonine/tyrosine-protein kinase, catalytic domain [PF07714] (10-70)
  IPR011009 Protein kinase-like domain superfamily [SSF56112] (9-73)
  IPR051824 LRR Receptor-Like Ser/Thr Protein Kinase [PTHR48006] (8-71)

pLDDT: mean 77.33, std 19.67, range [41.5, 98.12]